Protein AF-A0A952J946-F1 (afdb_monomer_lite)

Secondary structure (DSSP, 8-state):
--------HHHHHHHHHHHHHHHHHHHHH-HHHHHIIIIIIIIHHHHHHHHHHHHHHTTPPPPPHHHHHHTTSTTHHHHHHHHHSS-TT-EEEEPPHHHHTTSTTGGGG-HHHHHHHHTTSEEEEGGGTTT-HHHHHT--EEEEETTBTGGG-SS--S---SEEEEESSPPP-

Structure (mmCIF, N/CA/C/O backbone):
data_AF-A0A952J946-F1
#
_entry.id   AF-A0A952J946-F1
#
loop_
_atom_site.group_PDB
_atom_site.id
_atom_site.type_symbol
_atom_site.label_atom_id
_atom_site.label_alt_id
_atom_site.label_comp_id
_atom_site.label_asym_id
_atom_site.label_entity_id
_atom_site.label_seq_id
_atom_site.pdbx_PDB_ins_code
_atom_site.Cartn_x
_atom_site.Cartn_y
_atom_site.Cartn_z
_atom_site.occupancy
_atom_site.B_iso_or_equiv
_atom_site.auth_seq_id
_atom_site.auth_comp_id
_atom_site.auth_asym_id
_atom_site.auth_atom_id
_atom_site.pdbx_PDB_model_num
ATOM 1 N N . MET A 1 1 ? 12.476 -42.225 -41.131 1.00 44.88 1 MET A N 1
ATOM 2 C CA . MET A 1 1 ? 13.678 -41.520 -40.640 1.00 44.88 1 MET A CA 1
ATOM 3 C C . MET A 1 1 ? 13.745 -40.169 -41.348 1.00 44.88 1 MET A C 1
ATOM 5 O O . MET A 1 1 ? 13.695 -40.150 -42.565 1.00 44.88 1 MET A O 1
ATOM 9 N N . GLN A 1 2 ? 13.745 -39.084 -40.564 1.00 46.31 2 GLN A N 1
ATOM 10 C CA . GLN A 1 2 ? 14.115 -37.693 -40.891 1.00 46.31 2 GLN A CA 1
ATOM 11 C C . GLN A 1 2 ? 13.462 -36.984 -42.100 1.00 46.31 2 GLN A C 1
ATOM 13 O O . GLN A 1 2 ? 14.040 -36.876 -43.173 1.00 46.31 2 GLN A O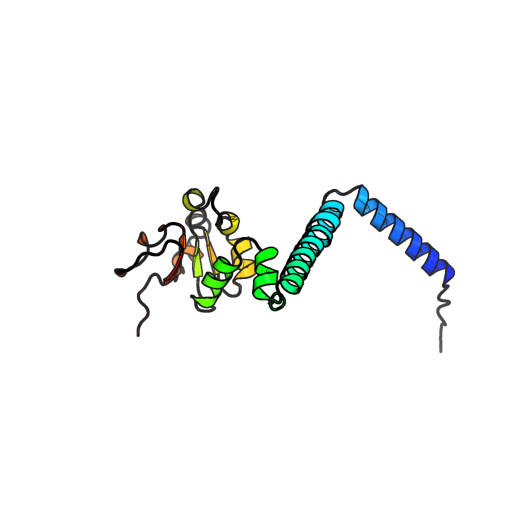 1
ATOM 18 N N . ASN A 1 3 ? 12.324 -36.325 -41.843 1.00 44.69 3 ASN A N 1
ATOM 19 C CA . ASN A 1 3 ? 11.917 -35.126 -42.584 1.00 44.69 3 ASN A CA 1
ATOM 20 C C . ASN A 1 3 ? 12.749 -33.937 -42.074 1.00 44.69 3 ASN A C 1
ATOM 22 O O . ASN A 1 3 ? 12.458 -33.374 -41.014 1.00 44.69 3 ASN A O 1
ATOM 26 N N . GLN A 1 4 ? 13.805 -33.563 -42.796 1.00 54.38 4 GLN A N 1
ATOM 27 C CA . GLN A 1 4 ? 14.548 -32.337 -42.509 1.00 54.38 4 GLN A CA 1
ATOM 28 C C . GLN A 1 4 ? 13.699 -31.121 -42.904 1.00 54.38 4 GLN A C 1
ATOM 30 O O . GLN A 1 4 ? 13.514 -30.809 -44.078 1.00 54.38 4 GLN A O 1
ATOM 35 N N . LYS A 1 5 ? 13.177 -30.420 -41.892 1.00 56.94 5 LYS A N 1
ATOM 36 C CA . LYS A 1 5 ? 12.601 -29.078 -42.024 1.00 56.94 5 LYS A CA 1
ATOM 37 C C . LYS A 1 5 ? 13.653 -28.155 -42.649 1.00 56.94 5 LYS A C 1
ATOM 39 O O . LYS A 1 5 ? 14.581 -27.740 -41.960 1.00 56.94 5 LYS A O 1
ATOM 44 N N . TYR A 1 6 ? 13.492 -27.794 -43.922 1.00 58.41 6 TYR A N 1
ATOM 45 C CA . TYR A 1 6 ? 14.245 -26.696 -44.533 1.00 58.41 6 TYR A CA 1
ATOM 46 C C . TYR A 1 6 ? 13.806 -25.371 -43.893 1.00 58.41 6 TYR A C 1
ATOM 48 O O . TYR A 1 6 ? 12.878 -24.683 -44.323 1.00 58.41 6 TYR A O 1
ATOM 56 N N . PHE A 1 7 ? 14.461 -25.050 -42.785 1.00 61.44 7 PHE A N 1
ATOM 57 C CA . PHE A 1 7 ? 14.298 -23.833 -42.010 1.00 61.44 7 PHE A CA 1
ATOM 58 C C . PHE A 1 7 ? 15.037 -22.692 -42.731 1.00 61.44 7 PHE A C 1
ATOM 60 O O . PHE A 1 7 ? 16.226 -22.467 -42.537 1.00 61.44 7 PHE A O 1
ATOM 67 N N . SER A 1 8 ? 14.337 -22.012 -43.644 1.00 76.44 8 SER A N 1
ATOM 68 C CA . SER A 1 8 ? 14.898 -20.940 -44.481 1.00 76.44 8 SER A CA 1
ATOM 69 C C . SER A 1 8 ? 15.086 -19.640 -43.690 1.00 76.44 8 SER A C 1
ATOM 71 O O . SER A 1 8 ? 14.114 -18.963 -43.346 1.00 76.44 8 SER A O 1
ATOM 73 N N . TRP A 1 9 ? 16.344 -19.263 -43.454 1.00 78.56 9 TRP A N 1
ATOM 74 C CA . TRP A 1 9 ? 16.740 -18.023 -42.771 1.00 78.56 9 TRP A CA 1
ATOM 75 C C . TRP A 1 9 ? 16.181 -16.756 -43.442 1.00 78.56 9 TRP A C 1
ATOM 77 O O . TRP A 1 9 ? 15.786 -15.813 -42.763 1.00 78.56 9 TRP A O 1
ATOM 87 N N . LYS A 1 10 ? 16.022 -16.764 -44.774 1.00 84.81 10 LYS A N 1
ATOM 88 C CA . LYS A 1 10 ? 15.403 -15.654 -45.519 1.00 84.81 10 LYS A CA 1
ATOM 89 C C . LYS A 1 10 ? 13.936 -15.442 -45.130 1.00 84.81 10 LYS A C 1
ATOM 91 O O . LYS A 1 10 ? 13.506 -14.306 -44.972 1.00 84.81 10 LYS A O 1
ATOM 96 N N . ARG A 1 11 ? 13.171 -16.524 -44.928 1.00 83.81 11 ARG A N 1
ATOM 97 C CA . ARG A 1 11 ? 11.770 -16.431 -44.476 1.00 83.81 11 ARG A CA 1
ATOM 98 C C . ARG A 1 11 ? 11.683 -15.913 -43.041 1.00 83.81 11 ARG A C 1
ATOM 100 O O . ARG A 1 11 ? 10.796 -15.123 -42.751 1.00 83.81 11 ARG A O 1
ATOM 107 N N . GLN A 1 12 ? 12.615 -16.300 -42.170 1.00 87.25 12 GLN A N 1
ATOM 108 C CA . GLN A 1 12 ? 12.682 -15.776 -40.799 1.00 87.25 12 GLN A CA 1
ATOM 109 C C . GLN A 1 12 ? 13.029 -14.295 -40.758 1.00 87.25 12 GLN A C 1
ATOM 111 O O . GLN A 1 12 ? 12.419 -13.567 -39.990 1.00 87.25 12 GLN A O 1
ATOM 116 N N . LEU A 1 13 ? 13.957 -13.845 -41.604 1.00 91.88 13 LEU A N 1
ATOM 117 C CA . LEU A 1 13 ? 14.295 -12.430 -41.734 1.00 91.88 13 LEU A CA 1
ATOM 118 C C . LEU A 1 13 ? 13.084 -11.600 -42.161 1.00 91.88 13 LEU A C 1
ATOM 120 O O . LEU A 1 13 ? 12.787 -10.592 -41.531 1.00 91.88 13 LEU A O 1
ATOM 124 N N . VAL A 1 14 ? 12.349 -12.050 -43.182 1.00 93.06 14 VAL A N 1
ATOM 125 C CA . VAL A 1 14 ? 11.131 -11.361 -43.635 1.00 93.06 14 VAL A CA 1
ATOM 126 C C . VAL A 1 14 ? 10.079 -11.327 -42.529 1.00 93.06 14 VAL A C 1
ATOM 128 O O . VAL A 1 14 ? 9.535 -10.265 -42.246 1.00 93.06 14 VAL A O 1
ATOM 131 N N . V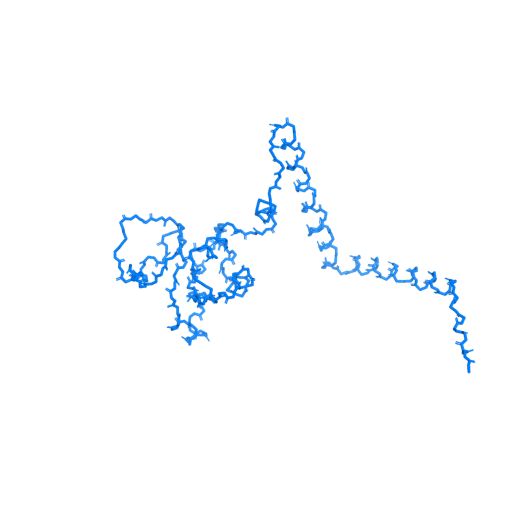AL A 1 15 ? 9.831 -12.457 -41.858 1.00 92.31 15 VAL A N 1
ATOM 132 C CA . VAL A 1 15 ? 8.888 -12.506 -40.732 1.00 92.31 15 VAL A CA 1
ATOM 133 C C . VAL A 1 15 ? 9.330 -11.566 -39.612 1.00 92.31 15 VAL A C 1
ATOM 135 O O . VAL A 1 15 ? 8.515 -10.781 -39.148 1.00 92.31 15 VAL A O 1
ATOM 138 N N . ALA A 1 16 ? 10.608 -11.569 -39.229 1.00 92.94 16 ALA A N 1
ATOM 139 C CA . ALA A 1 16 ? 11.137 -10.695 -38.187 1.00 92.94 16 ALA A CA 1
ATOM 140 C C . ALA A 1 16 ? 10.980 -9.210 -38.542 1.00 92.94 16 ALA A C 1
ATOM 142 O O . ALA A 1 16 ? 10.566 -8.431 -37.688 1.00 92.94 16 ALA A O 1
ATOM 143 N N . ILE A 1 17 ? 11.244 -8.827 -39.796 1.00 95.19 17 ILE A N 1
ATOM 144 C CA . ILE A 1 17 ? 11.040 -7.456 -40.284 1.00 95.19 17 ILE A CA 1
ATOM 145 C C . ILE A 1 17 ? 9.555 -7.084 -40.217 1.00 95.19 17 ILE A C 1
ATOM 147 O O . ILE A 1 17 ? 9.216 -6.040 -39.665 1.00 95.19 17 ILE A O 1
ATOM 151 N N . CYS A 1 18 ? 8.659 -7.942 -40.715 1.00 94.81 18 CYS A N 1
ATOM 152 C CA . CYS A 1 18 ? 7.216 -7.710 -40.637 1.00 94.81 18 CYS A CA 1
ATOM 153 C C . CYS A 1 18 ? 6.737 -7.586 -39.185 1.00 94.81 18 CYS A C 1
ATOM 155 O O . CYS A 1 18 ? 5.936 -6.707 -38.881 1.00 94.81 18 CYS A O 1
ATOM 157 N N . THR A 1 19 ? 7.253 -8.417 -38.278 1.00 93.75 19 THR A N 1
ATOM 158 C CA . THR A 1 19 ? 6.950 -8.338 -36.847 1.00 93.75 19 THR A CA 1
ATOM 159 C C . THR A 1 19 ? 7.464 -7.036 -36.237 1.00 93.75 19 THR A C 1
ATOM 161 O O . THR A 1 19 ? 6.718 -6.383 -35.517 1.00 93.75 19 THR A O 1
ATOM 164 N N . PHE A 1 20 ? 8.690 -6.609 -36.550 1.00 94.38 20 PHE A N 1
ATOM 165 C CA . PHE A 1 20 ? 9.242 -5.343 -36.056 1.00 94.38 20 PHE A CA 1
ATOM 166 C C . PHE A 1 20 ? 8.434 -4.138 -36.539 1.00 94.38 20 PHE A C 1
ATOM 168 O O . PHE A 1 20 ? 8.121 -3.248 -35.751 1.00 94.38 20 PHE A O 1
ATOM 175 N N . LEU A 1 21 ? 8.051 -4.133 -37.818 1.00 94.38 21 LEU A N 1
ATOM 176 C CA . LEU A 1 21 ? 7.196 -3.096 -38.390 1.00 94.38 21 LEU A CA 1
ATOM 177 C C . LEU A 1 21 ? 5.814 -3.094 -37.740 1.00 94.38 21 LEU A C 1
ATOM 179 O O . LEU A 1 21 ? 5.297 -2.027 -37.430 1.00 94.38 21 LEU A O 1
ATOM 183 N N . PHE A 1 22 ? 5.236 -4.269 -37.481 1.00 93.38 22 PHE A N 1
ATOM 184 C CA . PHE A 1 22 ? 3.956 -4.383 -36.791 1.00 93.38 22 PHE A CA 1
ATOM 185 C C . PHE A 1 22 ? 4.037 -3.871 -35.348 1.00 93.38 22 PHE A C 1
ATOM 187 O O . PHE A 1 22 ? 3.184 -3.096 -34.933 1.00 93.38 22 PHE A O 1
ATOM 194 N N . ILE A 1 23 ? 5.089 -4.217 -34.601 1.00 89.19 23 ILE A N 1
ATOM 195 C CA . ILE A 1 23 ? 5.320 -3.696 -33.244 1.00 89.19 23 ILE A CA 1
ATOM 196 C C . ILE A 1 23 ? 5.502 -2.173 -33.272 1.00 89.19 23 ILE A C 1
ATOM 198 O O . ILE A 1 23 ? 4.900 -1.473 -32.460 1.00 89.19 23 ILE A O 1
ATOM 202 N N . GLY A 1 24 ? 6.280 -1.648 -34.223 1.00 89.12 24 GLY A N 1
ATOM 203 C CA . GLY A 1 24 ? 6.435 -0.206 -34.418 1.00 89.12 24 GLY A CA 1
ATOM 204 C C . GLY A 1 24 ? 5.103 0.475 -34.736 1.00 89.12 24 GLY A C 1
ATOM 205 O O . GLY A 1 24 ? 4.770 1.497 -34.146 1.00 89.12 24 GLY A O 1
ATOM 206 N N . LEU A 1 25 ? 4.287 -0.125 -35.602 1.00 91.62 25 LEU A N 1
ATOM 207 C CA . LEU A 1 25 ? 2.948 0.366 -35.918 1.00 91.62 25 LEU A CA 1
ATOM 208 C C . LEU A 1 25 ? 2.049 0.393 -34.670 1.00 91.62 25 LEU A C 1
ATOM 210 O O . LEU A 1 25 ? 1.392 1.400 -34.420 1.00 91.62 25 LEU A O 1
ATOM 214 N N . LEU A 1 26 ? 2.048 -0.675 -33.864 1.00 89.31 26 LEU A N 1
ATOM 215 C CA . LEU A 1 26 ? 1.298 -0.733 -32.604 1.00 89.31 26 LEU A CA 1
ATOM 216 C C . LEU A 1 26 ? 1.749 0.358 -31.625 1.00 89.31 26 LEU A C 1
ATOM 218 O O . LEU A 1 26 ? 0.900 0.985 -30.995 1.00 89.31 26 LEU A O 1
ATOM 222 N N . TYR A 1 27 ? 3.056 0.618 -31.531 1.00 88.25 27 TYR A N 1
ATOM 223 C CA . TYR A 1 27 ? 3.606 1.703 -30.715 1.00 88.25 27 TYR A CA 1
ATOM 224 C C . TYR A 1 27 ? 3.047 3.073 -31.120 1.00 88.25 27 TYR A C 1
ATOM 226 O O . TYR A 1 27 ? 2.667 3.860 -30.255 1.00 88.25 27 TYR A O 1
ATOM 234 N N . PHE A 1 28 ? 2.959 3.355 -32.423 1.00 87.44 28 PHE A N 1
ATOM 235 C CA . PHE A 1 28 ? 2.454 4.641 -32.911 1.00 87.44 28 PHE A CA 1
ATOM 236 C C . PHE A 1 28 ? 0.928 4.762 -32.850 1.00 87.44 28 PHE A C 1
ATOM 238 O O . PHE A 1 28 ? 0.420 5.842 -32.550 1.00 87.44 28 PHE A O 1
ATOM 245 N N . LEU A 1 29 ? 0.195 3.686 -33.150 1.00 90.00 29 LEU A N 1
ATOM 246 C CA . LEU A 1 29 ? -1.264 3.727 -33.279 1.00 90.00 29 LEU A CA 1
ATOM 247 C C . LEU A 1 29 ? -2.001 3.607 -31.946 1.00 90.00 29 LEU A C 1
ATOM 249 O O . LEU A 1 29 ? -3.105 4.131 -31.821 1.00 90.00 29 LEU A O 1
ATOM 253 N N . ILE A 1 30 ? -1.433 2.904 -30.965 1.00 91.50 30 ILE A N 1
ATOM 254 C CA . ILE A 1 30 ? -2.113 2.622 -29.701 1.00 91.50 30 ILE A CA 1
ATOM 255 C C . ILE A 1 30 ? -1.439 3.443 -28.596 1.00 91.50 30 ILE A C 1
ATOM 257 O O . ILE A 1 30 ? -0.325 3.112 -28.176 1.00 91.50 30 ILE A O 1
ATOM 261 N N . PRO A 1 31 ? -2.122 4.471 -28.054 1.00 88.62 31 PRO A N 1
ATOM 262 C CA . PRO A 1 31 ? -1.564 5.342 -27.021 1.00 88.62 31 PRO A CA 1
ATOM 263 C C . PRO A 1 31 ? -1.030 4.589 -25.800 1.00 88.62 31 PRO A C 1
ATOM 265 O O . PRO A 1 31 ? -0.036 5.003 -25.209 1.00 88.62 31 PRO A O 1
ATOM 268 N N . GLY A 1 32 ? -1.651 3.457 -25.449 1.00 86.12 32 GLY A N 1
ATOM 269 C CA . GLY A 1 32 ? -1.221 2.613 -24.335 1.00 86.12 32 GLY A CA 1
ATOM 270 C C . GLY A 1 32 ? 0.186 2.030 -24.504 1.00 86.12 32 GLY A C 1
ATOM 271 O O . GLY A 1 32 ? 0.935 1.986 -23.531 1.00 86.12 32 GLY A O 1
ATOM 272 N N . TYR A 1 33 ? 0.588 1.637 -25.720 1.00 85.94 33 TYR A N 1
ATOM 273 C CA . TYR A 1 33 ? 1.942 1.121 -25.958 1.00 85.94 33 TYR A CA 1
ATOM 274 C C . TYR A 1 33 ? 2.987 2.229 -25.889 1.00 85.94 33 TYR A C 1
ATOM 276 O O . TYR A 1 33 ? 4.037 2.033 -25.277 1.00 85.94 33 TYR A O 1
ATOM 284 N N . ARG A 1 34 ? 2.683 3.406 -26.448 1.00 86.06 34 ARG A N 1
ATOM 285 C CA . ARG A 1 34 ? 3.553 4.577 -26.316 1.00 86.06 34 ARG A CA 1
ATOM 286 C C . ARG A 1 34 ? 3.739 4.965 -24.852 1.00 86.06 34 ARG A C 1
ATOM 288 O O . ARG A 1 34 ? 4.870 5.079 -24.394 1.00 86.06 34 ARG A O 1
ATOM 295 N N . TRP A 1 35 ? 2.640 5.073 -24.105 1.00 86.44 35 TRP A N 1
ATOM 296 C CA . TRP A 1 35 ? 2.662 5.352 -22.669 1.00 86.44 35 TRP A CA 1
ATOM 297 C C . TRP A 1 35 ? 3.493 4.317 -21.897 1.00 86.44 35 TRP A C 1
ATOM 299 O O . TRP A 1 35 ? 4.358 4.691 -21.113 1.00 86.44 35 TRP A O 1
ATOM 309 N N . ALA A 1 36 ? 3.317 3.018 -22.157 1.00 85.00 36 ALA A N 1
ATOM 310 C CA . ALA A 1 36 ? 4.090 1.979 -21.474 1.00 85.00 36 ALA A CA 1
ATOM 311 C C . ALA A 1 36 ? 5.608 2.110 -21.712 1.00 85.00 36 ALA A C 1
ATOM 313 O O . ALA A 1 36 ? 6.405 1.952 -20.789 1.00 85.00 36 ALA A O 1
ATOM 314 N N . VAL A 1 37 ? 6.032 2.421 -22.934 1.00 84.88 37 VAL A N 1
ATOM 315 C CA . VAL A 1 37 ? 7.458 2.555 -23.262 1.00 84.88 37 VAL A CA 1
ATOM 316 C C . VAL A 1 37 ? 8.041 3.864 -22.721 1.00 84.88 37 VAL A C 1
ATOM 318 O O . VAL A 1 37 ? 9.091 3.846 -22.074 1.00 84.88 37 VAL A O 1
ATOM 321 N N . GLU A 1 38 ? 7.371 4.992 -22.957 1.00 86.06 38 GLU A N 1
ATOM 322 C CA . GLU A 1 38 ? 7.868 6.321 -22.588 1.00 86.06 38 GLU A CA 1
ATOM 323 C C . GLU A 1 38 ? 7.791 6.558 -21.073 1.00 86.06 38 GLU A C 1
ATOM 325 O O . GLU A 1 38 ? 8.782 6.964 -20.461 1.00 86.06 38 GLU A O 1
ATOM 330 N N . GLU A 1 39 ? 6.651 6.248 -20.451 1.00 79.75 39 GLU A N 1
ATOM 331 C CA . GLU A 1 39 ? 6.394 6.549 -19.040 1.00 79.75 39 GLU A CA 1
ATOM 332 C C . GLU A 1 39 ? 6.901 5.445 -18.110 1.00 79.75 39 GLU A C 1
ATOM 334 O O . GLU A 1 39 ? 7.698 5.704 -17.203 1.00 79.75 39 GLU A O 1
ATOM 339 N N . ILE A 1 40 ? 6.484 4.192 -18.330 1.00 78.81 40 ILE A N 1
ATOM 340 C CA . ILE A 1 40 ? 6.888 3.094 -17.434 1.00 78.81 40 ILE A CA 1
ATOM 341 C C . ILE A 1 40 ? 8.359 2.728 -17.651 1.00 78.81 40 ILE A C 1
ATOM 343 O O . ILE A 1 40 ? 9.073 2.484 -16.674 1.00 78.81 40 ILE A O 1
ATOM 347 N N . GLY A 1 41 ? 8.804 2.675 -18.908 1.00 78.38 41 GLY A N 1
ATOM 348 C CA . GLY A 1 41 ? 10.165 2.297 -19.276 1.00 78.38 41 GLY A CA 1
ATOM 349 C C . GLY A 1 41 ? 11.171 3.424 -19.060 1.00 78.38 41 GLY A C 1
ATOM 350 O O . GLY A 1 41 ? 11.938 3.415 -18.092 1.00 78.38 41 GLY A O 1
ATOM 351 N N . PHE A 1 42 ? 11.193 4.389 -19.980 1.00 86.25 42 PHE A N 1
ATOM 352 C CA . PHE A 1 42 ? 12.269 5.377 -20.047 1.00 86.25 42 PHE A CA 1
ATOM 353 C C . PHE A 1 42 ? 12.225 6.408 -18.920 1.00 86.25 42 PHE A C 1
ATOM 355 O O . PHE A 1 42 ? 13.259 6.652 -18.298 1.00 86.25 42 PHE A O 1
ATOM 362 N N . ARG A 1 43 ? 11.060 6.992 -18.607 1.00 84.62 43 ARG A N 1
ATOM 363 C CA . ARG A 1 43 ? 10.973 8.033 -17.568 1.00 84.62 43 ARG A CA 1
ATOM 364 C C . ARG A 1 43 ? 11.421 7.516 -16.202 1.00 84.62 43 ARG A C 1
ATOM 366 O O . ARG A 1 43 ? 12.238 8.158 -15.542 1.00 84.62 43 ARG A O 1
ATOM 373 N N . ASN A 1 44 ? 10.948 6.336 -15.806 1.00 82.44 44 ASN A N 1
ATOM 374 C CA . ASN A 1 44 ? 11.333 5.719 -14.535 1.00 82.44 44 ASN A CA 1
ATOM 375 C C . ASN A 1 44 ? 12.820 5.351 -14.488 1.00 82.44 44 ASN A C 1
ATOM 377 O O . ASN A 1 44 ? 13.468 5.571 -13.465 1.00 82.44 44 ASN A O 1
ATOM 381 N N . LEU A 1 45 ? 13.371 4.803 -15.578 1.00 86.81 45 LEU A N 1
ATOM 382 C CA . LEU A 1 45 ? 14.795 4.470 -15.650 1.00 86.81 45 LEU A CA 1
ATOM 383 C C . LEU A 1 45 ? 15.662 5.729 -15.528 1.00 86.81 45 LEU A C 1
ATOM 385 O O . LEU A 1 45 ? 16.601 5.753 -14.736 1.00 86.81 45 LEU A O 1
ATOM 389 N N . ASN A 1 46 ? 15.305 6.790 -16.251 1.00 89.56 46 ASN A N 1
ATOM 390 C CA . ASN A 1 46 ? 16.018 8.064 -16.211 1.00 89.56 46 ASN A CA 1
ATOM 391 C C . ASN A 1 46 ? 15.972 8.698 -14.816 1.00 89.56 46 ASN A C 1
ATOM 393 O O . ASN A 1 46 ? 16.986 9.204 -14.339 1.00 89.56 46 ASN A O 1
ATOM 397 N N . LEU A 1 47 ? 14.823 8.636 -14.137 1.00 86.25 47 LEU A N 1
ATOM 398 C CA . LEU A 1 47 ? 14.677 9.138 -12.771 1.00 86.25 47 LEU A CA 1
ATOM 399 C C . LEU A 1 47 ? 15.572 8.370 -11.788 1.00 86.25 47 LEU A C 1
ATOM 401 O O . LEU A 1 47 ? 16.291 8.994 -11.009 1.00 86.25 47 LEU A O 1
ATOM 405 N N . VAL A 1 48 ? 15.583 7.035 -11.856 1.00 86.38 48 VAL A N 1
ATOM 406 C CA . VAL A 1 48 ? 16.446 6.202 -11.000 1.00 86.38 48 VAL A CA 1
ATOM 407 C C . VAL A 1 48 ? 17.924 6.474 -11.278 1.00 86.38 48 VAL A C 1
ATOM 409 O O . VAL A 1 48 ? 18.680 6.689 -10.333 1.00 86.38 48 VAL A O 1
ATOM 412 N N . ASN A 1 49 ? 18.328 6.535 -12.549 1.00 89.44 49 ASN A N 1
ATOM 413 C CA . ASN A 1 49 ? 19.715 6.807 -12.931 1.00 89.44 49 ASN A CA 1
ATOM 414 C C . ASN A 1 49 ? 20.177 8.177 -12.423 1.00 89.44 49 ASN A C 1
ATOM 416 O O . ASN A 1 49 ? 21.235 8.271 -11.8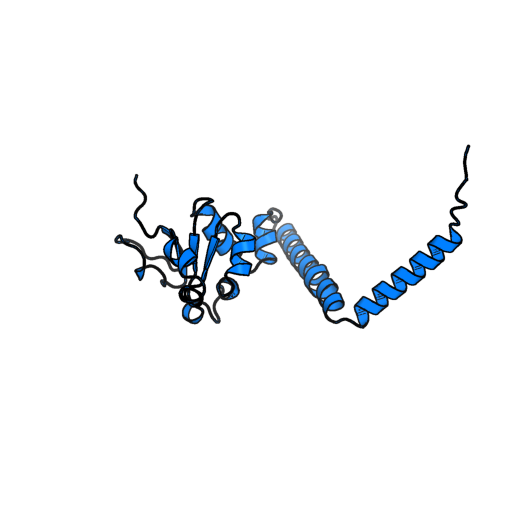08 1.00 89.44 49 ASN A O 1
ATOM 420 N N . LYS A 1 50 ? 19.351 9.219 -12.582 1.00 90.50 50 LYS A N 1
ATOM 421 C CA . LYS A 1 50 ? 19.657 10.571 -12.092 1.00 90.50 50 LYS A CA 1
ATOM 422 C C . LYS A 1 50 ? 19.876 10.602 -10.575 1.00 90.50 50 LYS A C 1
ATOM 424 O O . LYS A 1 50 ? 20.756 11.308 -10.085 1.00 90.50 50 LYS A O 1
ATOM 429 N N . ILE A 1 51 ? 19.082 9.844 -9.819 1.00 88.50 51 ILE A N 1
ATOM 430 C CA . ILE A 1 51 ? 19.224 9.752 -8.360 1.00 88.50 51 ILE A CA 1
ATOM 431 C C . ILE A 1 51 ? 20.490 8.975 -7.987 1.00 88.50 51 ILE A C 1
ATOM 433 O O . ILE A 1 51 ? 21.221 9.399 -7.094 1.00 88.50 51 ILE A O 1
ATOM 437 N N . GLU A 1 52 ? 20.776 7.864 -8.667 1.00 88.38 52 GLU A N 1
ATOM 438 C CA . GLU A 1 52 ? 21.998 7.093 -8.430 1.00 88.38 52 GLU A CA 1
ATOM 439 C C . GLU A 1 52 ? 23.265 7.893 -8.774 1.00 88.38 52 GLU A C 1
ATOM 441 O O . GLU A 1 52 ? 24.233 7.845 -8.017 1.00 88.38 52 GLU A O 1
ATOM 446 N N . GLU A 1 53 ? 23.263 8.671 -9.858 1.00 92.94 53 GLU A N 1
ATOM 447 C CA . GLU A 1 53 ? 24.360 9.578 -10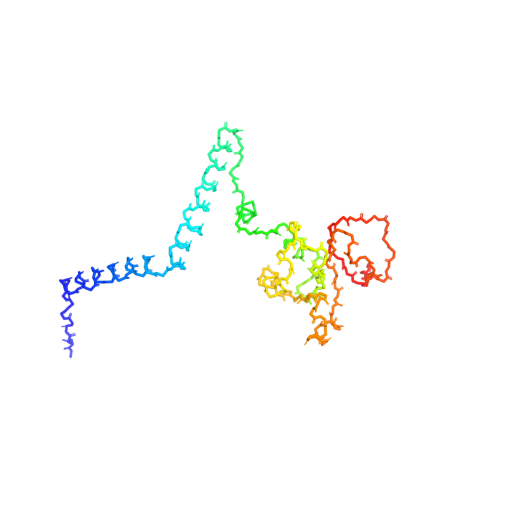.221 1.00 92.94 53 GLU A CA 1
ATOM 448 C C . GLU A 1 53 ? 24.585 10.657 -9.159 1.00 92.94 53 GLU A C 1
ATOM 450 O O . GLU A 1 53 ? 25.719 10.854 -8.715 1.00 92.94 53 GLU A O 1
ATOM 455 N N . LYS A 1 54 ? 23.510 11.301 -8.682 1.00 90.50 54 LYS A N 1
ATOM 456 C CA . LYS A 1 54 ? 23.598 12.285 -7.595 1.00 90.50 54 LYS A CA 1
ATOM 457 C C . LYS A 1 54 ? 24.201 11.665 -6.332 1.00 90.50 54 LYS A C 1
ATOM 459 O O . LYS A 1 54 ? 25.136 12.219 -5.762 1.00 90.50 54 LYS A O 1
ATOM 464 N N . ARG A 1 55 ? 23.736 10.480 -5.931 1.00 91.88 55 ARG A N 1
ATOM 465 C CA . ARG A 1 55 ? 24.262 9.775 -4.751 1.00 91.88 55 ARG A CA 1
ATOM 466 C C . ARG A 1 55 ? 25.736 9.412 -4.901 1.00 91.88 55 ARG A C 1
ATOM 468 O O . ARG A 1 55 ? 26.487 9.594 -3.951 1.00 91.88 55 ARG A O 1
ATOM 475 N N . LYS A 1 56 ? 26.170 8.981 -6.091 1.00 92.38 56 LYS A N 1
ATOM 476 C CA . LYS A 1 56 ? 27.596 8.754 -6.382 1.00 92.38 56 LYS A CA 1
ATOM 477 C C . LYS A 1 56 ? 28.419 10.029 -6.205 1.00 92.38 56 LYS A C 1
ATOM 479 O O . LYS A 1 56 ? 29.476 9.968 -5.592 1.00 92.38 56 LYS A O 1
ATOM 484 N N . SER A 1 57 ? 27.928 11.173 -6.692 1.00 93.19 57 SER A N 1
ATOM 485 C CA . SER A 1 57 ? 28.624 12.460 -6.523 1.00 93.19 57 SER A CA 1
ATOM 486 C C . SER A 1 57 ? 28.737 12.900 -5.057 1.00 93.19 57 SER A C 1
ATOM 488 O O . SER A 1 57 ? 29.704 13.553 -4.682 1.00 93.19 57 SER A O 1
ATOM 490 N N . GLU A 1 58 ? 27.784 12.486 -4.220 1.00 93.44 58 GLU A N 1
ATOM 491 C CA . GLU A 1 58 ? 27.725 12.783 -2.784 1.00 93.44 58 GLU A CA 1
ATOM 492 C C . GLU A 1 58 ? 28.366 11.679 -1.911 1.00 93.44 58 GLU A C 1
ATOM 494 O O . GLU A 1 58 ? 28.249 11.723 -0.689 1.00 93.44 58 GLU A O 1
ATOM 499 N N . ASN A 1 59 ? 29.043 10.683 -2.506 1.00 92.38 59 ASN A N 1
ATOM 500 C CA . ASN A 1 59 ? 29.599 9.505 -1.814 1.00 92.38 59 ASN A CA 1
ATOM 501 C C . ASN A 1 59 ? 28.576 8.737 -0.947 1.00 92.38 59 ASN A C 1
ATOM 503 O O . ASN A 1 59 ? 28.919 8.137 0.073 1.00 92.38 59 ASN A O 1
ATOM 507 N N . LEU A 1 60 ? 27.309 8.733 -1.360 1.00 91.00 60 LEU A N 1
ATOM 508 C CA . LEU A 1 60 ? 26.235 7.992 -0.708 1.00 91.00 60 LEU A CA 1
ATOM 509 C C . LEU A 1 60 ? 26.129 6.564 -1.268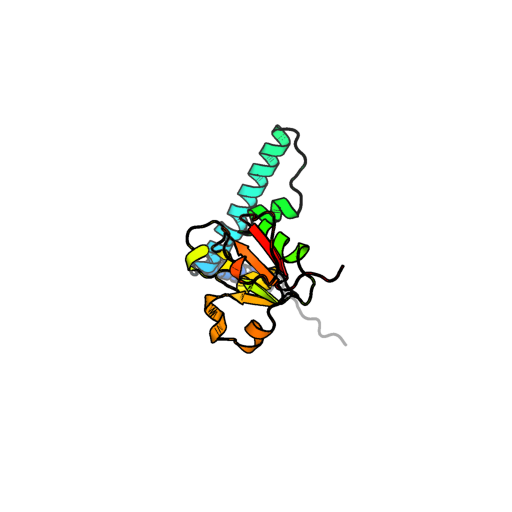 1.00 91.00 60 LEU A C 1
ATOM 511 O O . LEU A 1 60 ? 26.395 6.335 -2.452 1.00 91.00 60 LEU A O 1
ATOM 515 N N . PRO A 1 61 ? 25.675 5.588 -0.457 1.00 89.94 61 PRO A N 1
ATOM 516 C CA . PRO A 1 61 ? 25.461 4.226 -0.928 1.00 89.94 61 PRO A CA 1
ATOM 517 C C . PRO A 1 61 ? 24.392 4.179 -2.034 1.00 89.94 61 PRO A C 1
ATOM 519 O O . PRO A 1 61 ? 23.485 5.027 -2.049 1.00 89.94 61 PRO A O 1
ATOM 522 N N . PRO A 1 62 ? 24.461 3.186 -2.944 1.00 88.06 62 PRO A N 1
ATOM 523 C CA . PRO A 1 62 ? 23.462 3.000 -3.991 1.00 88.06 62 PRO A CA 1
ATOM 524 C C . PRO A 1 62 ? 22.078 2.735 -3.392 1.00 88.06 62 PRO A C 1
ATOM 526 O O . PRO A 1 62 ? 21.960 2.261 -2.262 1.00 88.06 62 PRO A O 1
ATOM 529 N N . LEU A 1 63 ? 21.030 3.020 -4.170 1.00 87.31 63 LEU A N 1
ATOM 530 C CA . LEU A 1 63 ? 19.656 2.801 -3.726 1.00 87.31 63 LEU A CA 1
ATOM 531 C C . LEU A 1 63 ? 19.407 1.322 -3.417 1.00 87.31 63 LEU A C 1
ATOM 533 O O . LEU A 1 63 ? 19.665 0.445 -4.251 1.00 87.31 63 LEU A O 1
ATOM 537 N N . ASN A 1 64 ? 18.836 1.053 -2.247 1.00 89.12 64 ASN A N 1
ATOM 538 C CA . ASN A 1 64 ? 18.375 -0.278 -1.891 1.00 89.12 64 ASN A CA 1
ATOM 539 C C . ASN A 1 64 ? 17.068 -0.625 -2.636 1.00 89.12 64 ASN A C 1
ATOM 541 O O . ASN A 1 64 ? 16.425 0.215 -3.272 1.00 89.12 64 ASN A O 1
ATOM 545 N N . VAL A 1 65 ? 16.648 -1.890 -2.557 1.00 86.69 65 VAL A N 1
ATOM 546 C CA . VAL A 1 65 ? 15.447 -2.379 -3.258 1.00 86.69 65 VAL A CA 1
ATOM 547 C C . VAL A 1 65 ? 14.166 -1.656 -2.813 1.00 86.69 65 VAL A C 1
ATOM 549 O O . VAL A 1 65 ? 13.312 -1.372 -3.651 1.00 86.69 65 VAL A O 1
ATOM 552 N N . HIS A 1 66 ? 14.029 -1.338 -1.527 1.00 86.56 66 HIS A N 1
ATOM 553 C CA . HIS A 1 66 ? 12.879 -0.620 -0.971 1.00 86.56 66 HIS A CA 1
ATOM 554 C C . HIS A 1 66 ? 12.829 0.837 -1.440 1.00 86.56 66 HIS A C 1
ATOM 556 O O . HIS A 1 66 ? 11.775 1.296 -1.862 1.00 86.56 66 HIS A O 1
ATOM 562 N N . GLU A 1 67 ? 13.962 1.537 -1.471 1.00 86.75 67 GLU A N 1
ATOM 563 C CA . GLU A 1 67 ? 14.047 2.903 -1.995 1.00 86.75 67 GLU A CA 1
ATOM 564 C C . GLU A 1 67 ? 13.724 2.925 -3.497 1.00 86.75 67 GLU A C 1
ATOM 566 O O . GLU A 1 67 ? 12.937 3.748 -3.959 1.00 86.75 67 GLU A O 1
ATOM 571 N N . LYS A 1 68 ? 14.243 1.958 -4.271 1.00 87.00 68 LYS A N 1
ATOM 572 C CA . LYS A 1 68 ? 13.899 1.811 -5.698 1.00 87.00 68 LYS A CA 1
ATOM 573 C C . LYS A 1 68 ? 12.406 1.574 -5.916 1.00 87.00 68 LYS A C 1
ATOM 575 O O . LYS A 1 68 ? 11.851 2.059 -6.900 1.00 87.00 68 LYS A O 1
ATOM 580 N N . ARG A 1 69 ? 11.757 0.812 -5.032 1.00 86.50 69 ARG A N 1
ATOM 581 C CA . ARG A 1 69 ? 10.307 0.581 -5.074 1.00 86.50 69 ARG A CA 1
ATOM 582 C C . ARG A 1 69 ? 9.526 1.826 -4.675 1.00 86.50 69 ARG A C 1
ATOM 584 O O . ARG A 1 69 ? 8.547 2.123 -5.346 1.00 86.50 69 ARG A O 1
ATOM 591 N N . ALA A 1 70 ? 9.993 2.584 -3.686 1.00 86.56 70 ALA A N 1
ATOM 592 C CA . ALA A 1 70 ? 9.369 3.836 -3.266 1.00 86.56 70 ALA A CA 1
ATOM 593 C C . ALA A 1 70 ? 9.311 4.892 -4.380 1.00 86.56 70 ALA A C 1
ATOM 595 O O . ALA A 1 70 ? 8.353 5.650 -4.445 1.00 86.56 70 ALA A O 1
ATOM 596 N N . PHE A 1 71 ? 10.281 4.906 -5.301 1.00 83.56 71 PHE A N 1
ATOM 597 C CA . PHE A 1 71 ? 10.218 5.776 -6.484 1.00 83.56 71 PHE A CA 1
ATOM 598 C C . PHE A 1 71 ? 9.225 5.315 -7.556 1.00 83.56 71 PHE A C 1
ATOM 600 O O . PHE A 1 71 ? 8.821 6.117 -8.391 1.00 83.56 71 PHE A O 1
ATOM 607 N N . LYS A 1 72 ? 8.874 4.025 -7.581 1.00 82.38 72 LYS A N 1
ATOM 608 C CA . LYS A 1 72 ? 8.026 3.427 -8.626 1.00 82.38 72 LYS A CA 1
ATOM 609 C C . LYS A 1 72 ? 6.577 3.242 -8.194 1.00 82.38 72 LYS A C 1
ATOM 611 O O . LYS A 1 72 ? 5.695 3.222 -9.043 1.00 82.38 72 LYS A O 1
ATOM 616 N N . ILE A 1 73 ? 6.360 3.019 -6.903 1.00 85.19 73 ILE A N 1
ATOM 617 C CA . ILE A 1 73 ? 5.072 2.662 -6.323 1.00 85.19 73 ILE A CA 1
ATOM 618 C C . ILE A 1 73 ? 4.663 3.803 -5.404 1.00 85.19 73 ILE A C 1
ATOM 620 O O . ILE A 1 73 ? 5.317 4.072 -4.395 1.00 85.19 73 ILE A O 1
ATOM 624 N N . GLU A 1 74 ? 3.570 4.464 -5.759 1.00 84.19 74 GLU A N 1
ATOM 625 C CA . GLU A 1 74 ? 2.952 5.468 -4.905 1.00 84.19 74 GLU A CA 1
ATOM 626 C C . GLU A 1 74 ? 2.567 4.847 -3.557 1.00 84.19 74 GLU A C 1
ATOM 628 O O . GLU A 1 74 ? 2.090 3.715 -3.496 1.00 84.19 74 GLU A O 1
ATOM 633 N N . GLY A 1 75 ? 2.840 5.545 -2.454 1.00 87.75 75 GLY A N 1
ATOM 634 C CA . GLY A 1 75 ? 2.475 5.035 -1.133 1.00 87.75 75 GLY A CA 1
ATOM 635 C C . GLY A 1 75 ? 3.254 3.808 -0.657 1.00 87.75 75 GLY A C 1
ATOM 636 O O . GLY A 1 75 ? 2.843 3.182 0.318 1.00 87.75 75 GLY A O 1
ATOM 637 N N . TYR A 1 76 ? 4.376 3.451 -1.299 1.00 92.50 76 TYR A N 1
ATOM 638 C CA . TYR A 1 76 ? 5.134 2.229 -0.996 1.00 92.50 76 TYR A CA 1
ATOM 639 C C . TYR A 1 76 ? 5.414 2.011 0.497 1.00 92.50 76 TYR A C 1
ATOM 641 O O . TYR A 1 76 ? 5.280 0.895 0.995 1.00 92.50 76 TYR A O 1
ATOM 649 N N . TYR A 1 77 ? 5.790 3.067 1.221 1.00 91.69 77 TYR A N 1
ATOM 650 C CA . TYR A 1 77 ? 6.079 2.970 2.653 1.00 91.69 77 TYR A CA 1
ATOM 651 C C . TYR A 1 77 ? 4.839 2.650 3.485 1.00 91.69 77 TYR A C 1
ATOM 653 O O . TYR A 1 77 ? 4.922 1.853 4.414 1.00 91.69 77 TYR A O 1
ATOM 661 N N . TYR A 1 78 ? 3.682 3.192 3.116 1.00 94.75 78 TYR A N 1
ATOM 662 C CA . TYR A 1 78 ? 2.421 2.876 3.777 1.00 94.75 78 TYR A CA 1
ATOM 663 C C . TYR A 1 78 ? 1.960 1.447 3.446 1.00 94.75 78 TYR A C 1
ATOM 665 O O . TYR A 1 78 ? 1.520 0.709 4.323 1.00 94.75 78 TYR A O 1
ATOM 673 N N . LEU A 1 79 ? 2.161 0.989 2.204 1.00 95.38 79 LEU A N 1
ATOM 674 C CA . LEU A 1 79 ? 1.957 -0.419 1.833 1.00 95.38 79 LEU A CA 1
ATOM 675 C C . LEU A 1 79 ? 2.894 -1.361 2.604 1.00 95.38 79 LEU A C 1
ATOM 677 O O . LEU A 1 79 ? 2.500 -2.465 2.986 1.00 95.38 79 LEU A O 1
ATOM 681 N N . GLN A 1 80 ? 4.139 -0.946 2.857 1.00 94.44 80 GLN A N 1
ATOM 682 C CA . GLN A 1 80 ? 5.028 -1.682 3.750 1.00 94.44 80 GLN A CA 1
ATOM 683 C C . GLN A 1 80 ? 4.517 -1.680 5.183 1.00 94.44 80 GLN A C 1
ATOM 685 O O . GLN A 1 80 ? 4.526 -2.744 5.787 1.00 94.44 80 GLN A O 1
ATOM 690 N N . LEU A 1 81 ? 4.038 -0.546 5.696 1.00 95.25 81 LEU A N 1
ATOM 691 C CA . LEU A 1 81 ? 3.476 -0.448 7.040 1.00 95.25 81 LEU A CA 1
ATOM 692 C C . LEU A 1 81 ? 2.314 -1.434 7.228 1.00 95.25 81 LEU A C 1
ATOM 694 O O . LEU A 1 81 ? 2.301 -2.183 8.202 1.00 95.25 81 LEU A O 1
ATOM 698 N N . LEU A 1 82 ? 1.396 -1.517 6.258 1.00 96.31 82 LEU A N 1
ATOM 699 C CA . LEU A 1 82 ? 0.326 -2.524 6.240 1.00 96.31 82 LEU A CA 1
ATOM 700 C C . LEU A 1 82 ? 0.890 -3.948 6.333 1.00 96.31 82 LEU A C 1
ATOM 702 O O . LEU A 1 82 ? 0.403 -4.756 7.120 1.00 96.31 82 LEU A O 1
ATOM 706 N N . ASN A 1 83 ? 1.940 -4.249 5.570 1.00 95.12 83 ASN A N 1
ATOM 707 C CA . ASN A 1 83 ? 2.565 -5.570 5.543 1.00 95.12 83 ASN A CA 1
ATOM 708 C C . ASN A 1 83 ? 3.358 -5.917 6.811 1.00 95.12 83 ASN A C 1
ATOM 710 O O . ASN A 1 83 ? 3.384 -7.079 7.207 1.00 95.12 83 ASN A O 1
ATOM 714 N N . THR A 1 84 ? 4.045 -4.956 7.425 1.00 95.19 84 THR A N 1
ATOM 715 C CA . THR A 1 84 ? 4.904 -5.208 8.591 1.00 95.19 84 THR A CA 1
ATOM 716 C C . THR A 1 84 ? 4.128 -5.204 9.899 1.00 95.19 84 THR A C 1
ATOM 718 O O . THR A 1 84 ? 4.524 -5.895 10.831 1.00 95.19 84 THR A O 1
ATOM 721 N N . SER A 1 85 ? 3.027 -4.453 9.966 1.00 95.00 85 SER A N 1
ATOM 722 C CA . SER A 1 85 ? 2.254 -4.255 11.197 1.00 95.00 85 SER A CA 1
ATOM 723 C C . SER A 1 85 ? 1.049 -5.186 11.336 1.00 95.00 85 SER A C 1
ATOM 725 O O . SER A 1 85 ? 0.285 -5.050 12.286 1.00 95.00 85 SER A O 1
ATOM 727 N N . THR A 1 86 ? 0.848 -6.127 10.409 1.00 96.69 86 THR A N 1
ATOM 728 C CA . THR A 1 86 ? -0.288 -7.061 10.448 1.00 96.69 86 THR A CA 1
ATOM 729 C C . THR A 1 86 ? 0.141 -8.495 10.118 1.00 96.69 86 THR A C 1
ATOM 731 O O . THR A 1 86 ? 1.096 -8.689 9.356 1.00 96.69 86 THR A O 1
ATOM 734 N N . PRO A 1 87 ? -0.540 -9.525 10.654 1.00 96.00 87 PRO A N 1
ATOM 735 C CA . PRO A 1 87 ? -0.304 -10.919 10.278 1.00 96.00 87 PRO A CA 1
ATOM 736 C C . PRO A 1 87 ? -0.767 -11.208 8.839 1.00 96.00 87 PRO A C 1
ATOM 738 O O . PRO A 1 87 ? -1.425 -10.386 8.205 1.00 96.00 87 PRO A O 1
ATOM 741 N N . GLN A 1 88 ? -0.392 -12.368 8.294 1.00 96.31 88 GLN A N 1
ATOM 742 C CA . GLN A 1 88 ? -0.674 -12.728 6.895 1.00 96.31 88 GLN A CA 1
ATOM 743 C C . GLN A 1 88 ? -2.167 -12.918 6.591 1.00 96.31 88 GLN A C 1
ATOM 745 O O . GLN A 1 88 ? -2.597 -12.642 5.477 1.00 96.31 88 GLN A O 1
ATOM 750 N N . ASP A 1 89 ? -2.949 -13.367 7.568 1.00 96.00 89 ASP A N 1
ATOM 751 C CA . ASP A 1 89 ? -4.392 -13.609 7.485 1.00 96.00 89 ASP A CA 1
ATOM 752 C C . ASP A 1 89 ? -5.235 -12.368 7.829 1.00 96.00 89 ASP A C 1
ATOM 754 O O . ASP A 1 89 ? -6.462 -12.447 7.916 1.00 96.00 89 ASP A O 1
ATOM 758 N N . ALA A 1 90 ? -4.596 -11.209 8.019 1.00 97.38 90 ALA A N 1
ATOM 759 C CA . ALA A 1 90 ? -5.289 -9.983 8.369 1.00 97.38 90 ALA A CA 1
ATOM 760 C C . ALA A 1 90 ? -6.273 -9.541 7.277 1.00 97.38 90 ALA A C 1
ATOM 762 O O . ALA A 1 90 ? -5.961 -9.518 6.083 1.00 97.38 90 ALA A O 1
ATOM 763 N N . VAL A 1 91 ? -7.445 -9.097 7.730 1.00 97.69 91 VAL A N 1
ATOM 764 C CA . VAL A 1 91 ? -8.389 -8.297 6.944 1.00 97.69 91 VAL A CA 1
ATOM 765 C C . VAL A 1 91 ? -8.344 -6.860 7.453 1.00 97.69 91 VAL A C 1
ATOM 767 O O . VAL A 1 91 ? -8.680 -6.602 8.614 1.00 97.69 91 VAL A O 1
ATOM 770 N N . ILE A 1 92 ? -7.905 -5.941 6.597 1.00 98.19 92 ILE A N 1
ATOM 771 C CA . ILE A 1 92 ? -7.625 -4.548 6.955 1.00 98.19 92 ILE A CA 1
ATOM 772 C C . ILE A 1 92 ? -8.729 -3.622 6.436 1.00 98.19 92 ILE A C 1
ATOM 774 O O . ILE A 1 92 ? -9.047 -3.623 5.247 1.00 98.19 92 ILE A O 1
ATOM 778 N N . LEU A 1 93 ? -9.291 -2.794 7.314 1.00 98.06 93 LEU A N 1
ATOM 779 C CA . LEU A 1 93 ? -10.196 -1.718 6.928 1.00 98.06 93 LEU A CA 1
ATOM 780 C C . LEU A 1 93 ? -9.399 -0.501 6.466 1.00 98.06 93 LEU A C 1
ATOM 782 O O . LEU A 1 93 ? -8.603 0.046 7.228 1.00 98.06 93 LEU A O 1
ATOM 786 N N . LEU A 1 94 ? -9.640 -0.081 5.229 1.00 97.69 94 LEU A N 1
ATOM 787 C CA . LEU A 1 94 ? -9.028 1.094 4.625 1.00 97.69 94 LEU A CA 1
ATOM 788 C C . LEU A 1 94 ? -9.915 2.340 4.810 1.00 97.69 94 LEU A C 1
ATOM 790 O O . LEU A 1 94 ? -11.146 2.214 4.824 1.00 97.69 94 LEU A O 1
ATOM 794 N N . PRO A 1 95 ? -9.313 3.537 4.917 1.00 97.00 95 PRO A N 1
ATOM 795 C CA . PRO A 1 95 ? -10.034 4.803 5.017 1.00 97.00 95 PRO A CA 1
ATOM 796 C C . PRO A 1 95 ? -10.976 5.080 3.841 1.00 97.00 95 PRO A C 1
ATOM 798 O O . PRO A 1 95 ? -10.763 4.584 2.733 1.00 97.00 95 PRO A O 1
ATOM 801 N N . PRO A 1 96 ? -12.030 5.886 4.066 1.00 96.31 96 PRO A N 1
ATOM 802 C CA . PRO A 1 96 ? -12.902 6.360 3.007 1.00 96.31 96 PRO A CA 1
ATOM 803 C C . PRO A 1 96 ? -12.201 7.403 2.145 1.00 96.31 96 PRO A C 1
ATOM 805 O O . PRO A 1 96 ? -11.297 8.116 2.595 1.00 96.31 96 PRO A O 1
ATOM 808 N N . ARG A 1 97 ? -12.730 7.593 0.935 1.00 95.00 97 ARG A N 1
ATOM 809 C CA . ARG A 1 97 ? -12.241 8.603 -0.011 1.00 95.00 97 ARG A CA 1
ATOM 810 C C . ARG A 1 97 ? -12.227 10.015 0.558 1.00 95.00 97 ARG A C 1
ATOM 812 O O . ARG A 1 97 ? -11.349 10.798 0.218 1.00 95.00 97 ARG A O 1
ATOM 819 N N . SER A 1 98 ? -13.161 10.345 1.448 1.00 95.00 98 SER A N 1
ATOM 820 C CA . SER A 1 98 ? -13.241 11.671 2.072 1.00 95.00 98 SER A CA 1
ATOM 821 C C . SER A 1 98 ? -12.013 12.039 2.912 1.00 95.00 98 SER A C 1
ATOM 823 O O . SER A 1 98 ? -11.793 13.218 3.160 1.00 95.00 98 SER A O 1
ATOM 825 N N . VAL A 1 99 ? -11.237 11.052 3.371 1.00 94.50 99 VAL A N 1
ATOM 826 C CA . VAL A 1 99 ? -10.041 11.254 4.209 1.00 94.50 99 VAL A CA 1
ATOM 827 C C . VAL A 1 99 ? -8.760 11.293 3.374 1.00 94.50 99 VAL A C 1
ATOM 829 O O . VAL A 1 99 ? -7.787 11.946 3.750 1.00 94.50 99 VAL A O 1
ATOM 832 N N . THR A 1 100 ? -8.747 10.578 2.253 1.00 93.75 100 THR A N 1
ATOM 833 C CA . THR A 1 100 ? -7.550 10.306 1.448 1.00 93.75 100 THR A CA 1
ATOM 834 C C . THR A 1 100 ? -7.475 11.129 0.165 1.00 93.75 100 THR A C 1
ATOM 836 O O . THR A 1 100 ? -6.377 11.303 -0.365 1.00 93.75 100 THR A O 1
ATOM 839 N N . HIS A 1 101 ? -8.601 11.619 -0.357 1.00 92.81 101 HIS A N 1
ATOM 840 C CA . HIS A 1 101 ? -8.644 12.352 -1.621 1.00 92.81 101 HIS A CA 1
ATOM 841 C C . HIS A 1 101 ? -7.793 13.628 -1.564 1.00 92.81 101 HIS A C 1
ATOM 843 O O . HIS A 1 101 ? -7.886 14.400 -0.609 1.00 92.81 101 HIS A O 1
ATOM 849 N N . GLY A 1 102 ? -6.943 13.840 -2.575 1.00 89.12 102 GLY A N 1
ATOM 850 C CA . GLY A 1 102 ? -6.014 14.974 -2.612 1.00 89.12 102 GLY A CA 1
ATOM 851 C C . GLY A 1 102 ? -4.843 14.875 -1.622 1.00 89.12 102 GLY A C 1
ATOM 852 O O . GLY A 1 102 ? -4.080 15.829 -1.480 1.00 89.12 102 GLY A O 1
ATOM 853 N N . THR A 1 103 ? -4.681 13.739 -0.936 1.00 91.38 103 THR A N 1
ATOM 854 C CA . THR A 1 103 ? -3.545 13.461 -0.045 1.00 91.38 103 THR A CA 1
ATOM 855 C C . THR A 1 103 ? -2.603 12.441 -0.681 1.00 91.38 103 THR A C 1
ATOM 857 O O . THR A 1 103 ? -2.961 11.757 -1.637 1.00 91.38 103 THR A O 1
ATOM 860 N N . ARG A 1 104 ? -1.420 12.239 -0.088 1.00 89.62 104 ARG A N 1
ATOM 861 C CA . ARG A 1 104 ? -0.481 11.183 -0.514 1.00 89.62 104 ARG A CA 1
ATOM 862 C C . ARG A 1 104 ? -1.023 9.748 -0.384 1.00 89.62 104 ARG A C 1
ATOM 864 O O . ARG A 1 104 ? -0.341 8.816 -0.794 1.00 89.62 104 ARG A O 1
ATOM 871 N N . HIS A 1 105 ? -2.200 9.569 0.223 1.00 92.69 105 HIS A N 1
ATOM 872 C CA . HIS A 1 105 ? -2.853 8.278 0.458 1.00 92.69 105 HIS A CA 1
ATOM 873 C C . HIS A 1 105 ? -4.019 8.007 -0.494 1.00 92.69 105 HIS A C 1
ATOM 875 O O . HIS A 1 105 ? -4.794 7.084 -0.260 1.00 92.69 105 HIS A O 1
ATOM 881 N N . GLU A 1 106 ? -4.170 8.785 -1.567 1.00 93.00 106 GLU A N 1
ATOM 882 C CA . GLU A 1 106 ? -5.253 8.592 -2.535 1.00 93.00 106 GLU A CA 1
ATOM 883 C C . GLU A 1 106 ? -5.238 7.192 -3.174 1.00 93.00 106 GLU A C 1
ATOM 885 O O . GLU A 1 106 ? -6.299 6.626 -3.438 1.00 93.00 106 GLU A O 1
ATOM 890 N N . PHE A 1 107 ? -4.060 6.574 -3.312 1.00 90.69 107 PHE A N 1
ATOM 891 C CA . PHE A 1 107 ? -3.909 5.189 -3.778 1.00 90.69 107 PHE A CA 1
ATOM 892 C C . PHE A 1 107 ? -4.700 4.164 -2.939 1.00 90.69 107 PHE A C 1
ATOM 894 O O . PHE A 1 107 ? -5.070 3.105 -3.444 1.00 90.69 107 PHE A O 1
ATOM 901 N N . VAL A 1 108 ? -4.988 4.470 -1.666 1.00 93.00 108 VAL A N 1
ATOM 902 C CA . VAL A 1 108 ? -5.729 3.591 -0.745 1.00 93.00 108 VAL A CA 1
ATOM 903 C C . VAL A 1 108 ? -7.207 3.456 -1.143 1.00 93.00 108 VAL A C 1
ATOM 905 O O . VAL A 1 108 ? -7.893 2.535 -0.706 1.00 93.00 108 VAL A O 1
ATOM 908 N N . ASN A 1 109 ? -7.696 4.331 -2.026 1.00 92.00 109 ASN A N 1
ATOM 909 C CA . ASN A 1 109 ? -9.084 4.349 -2.484 1.00 92.00 109 ASN A CA 1
ATOM 910 C C . ASN A 1 109 ? -9.479 3.166 -3.369 1.00 92.00 109 ASN A C 1
ATOM 912 O O . ASN A 1 109 ? -10.673 2.954 -3.568 1.00 92.00 109 ASN A O 1
ATOM 916 N N . SER A 1 110 ? -8.510 2.415 -3.902 1.00 92.38 110 SER A N 1
ATOM 917 C CA . SER A 1 110 ? -8.765 1.132 -4.559 1.00 92.38 110 SER A CA 1
ATOM 918 C C . SER A 1 110 ? -8.282 0.004 -3.660 1.00 92.38 110 SER A C 1
ATOM 920 O O . SER A 1 110 ? -7.082 -0.264 -3.554 1.00 92.38 110 SER A O 1
ATOM 922 N N . SER A 1 111 ? -9.236 -0.674 -3.025 1.00 93.75 111 SER A N 1
ATOM 923 C CA . SER A 1 111 ? -8.956 -1.834 -2.182 1.00 93.75 111 SER A CA 1
ATOM 924 C C . SER A 1 111 ? -8.323 -2.968 -2.993 1.00 93.75 111 SER A C 1
ATOM 926 O O . SER A 1 111 ? -7.419 -3.637 -2.502 1.00 93.75 111 SER A O 1
ATOM 928 N N . GLU A 1 112 ? -8.695 -3.136 -4.264 1.00 92.31 112 GLU A N 1
ATOM 929 C CA . GLU A 1 112 ? -8.114 -4.149 -5.151 1.00 92.31 112 GLU A CA 1
ATOM 930 C C . GLU A 1 112 ? -6.644 -3.864 -5.465 1.00 92.31 112 GLU A C 1
ATOM 932 O O . GLU A 1 112 ? -5.808 -4.771 -5.441 1.00 92.31 112 GLU A O 1
ATOM 937 N N . TRP A 1 113 ? -6.314 -2.596 -5.728 1.00 92.31 113 TRP A N 1
ATOM 938 C CA . TRP A 1 113 ? -4.938 -2.177 -5.962 1.00 92.31 113 TRP A CA 1
ATOM 939 C C . TRP A 1 113 ? -4.087 -2.374 -4.707 1.00 92.31 113 TRP A C 1
ATOM 941 O O . TRP A 1 113 ? -3.001 -2.943 -4.789 1.00 92.31 113 TRP A O 1
ATOM 951 N N . VAL A 1 114 ? -4.593 -1.986 -3.532 1.00 95.69 114 VAL A N 1
ATOM 952 C CA . VAL A 1 114 ? -3.891 -2.208 -2.259 1.00 95.69 114 VAL A CA 1
ATOM 953 C C . VAL A 1 114 ? -3.700 -3.703 -1.996 1.00 95.69 114 VAL A C 1
ATOM 955 O O . VAL A 1 114 ? -2.578 -4.120 -1.700 1.00 95.69 114 VAL A O 1
ATOM 958 N N . ALA A 1 115 ? -4.748 -4.517 -2.167 1.00 94.75 115 ALA A N 1
ATOM 959 C CA . ALA A 1 115 ? -4.718 -5.967 -1.960 1.00 94.75 115 ALA A CA 1
ATOM 960 C C . ALA A 1 115 ? -3.626 -6.656 -2.791 1.00 94.75 115 ALA A C 1
ATOM 962 O O . ALA A 1 115 ? -2.949 -7.555 -2.290 1.00 94.75 115 ALA A O 1
ATOM 963 N N . TYR A 1 116 ? -3.388 -6.195 -4.023 1.00 93.75 116 TYR A N 1
ATOM 964 C CA . TYR A 1 116 ? -2.306 -6.706 -4.866 1.00 93.75 116 TYR A CA 1
ATOM 965 C C . TYR A 1 116 ? -0.919 -6.564 -4.210 1.00 93.75 116 TYR A C 1
ATOM 967 O O . TYR A 1 116 ? -0.098 -7.476 -4.297 1.00 93.75 116 TYR A O 1
ATOM 975 N N . PHE A 1 117 ? -0.649 -5.451 -3.519 1.00 93.75 117 PHE A N 1
ATOM 976 C CA . PHE A 1 117 ? 0.652 -5.193 -2.887 1.00 93.75 117 PHE A CA 1
ATOM 977 C C . PHE A 1 117 ? 0.806 -5.788 -1.484 1.00 93.75 117 PHE A C 1
ATOM 979 O O . PHE A 1 117 ? 1.939 -5.936 -1.013 1.00 93.75 117 PHE A O 1
ATOM 986 N N . ILE A 1 118 ? -0.299 -6.104 -0.803 1.00 95.38 118 ILE A N 1
ATOM 987 C CA . ILE A 1 118 ? -0.276 -6.623 0.576 1.00 95.38 118 ILE A CA 1
ATOM 988 C C . ILE A 1 118 ? -0.608 -8.117 0.691 1.00 95.38 118 ILE A C 1
ATOM 990 O O . ILE A 1 118 ? -0.629 -8.656 1.802 1.00 95.38 118 ILE A O 1
ATOM 994 N N . TYR A 1 119 ? -0.843 -8.791 -0.439 1.00 94.56 119 TYR A N 1
ATOM 995 C CA . TYR A 1 119 ? -1.120 -10.227 -0.495 1.00 94.56 119 TYR A CA 1
ATOM 996 C C . TYR A 1 119 ? -0.111 -11.031 0.358 1.00 94.56 119 TYR A C 1
ATOM 998 O O . TYR A 1 119 ? 1.097 -10.779 0.268 1.00 94.56 119 TYR A O 1
ATOM 1006 N N . PRO A 1 120 ? -0.553 -12.001 1.188 1.00 96.00 120 PRO A N 1
ATOM 1007 C CA . PRO A 1 120 ? -1.876 -12.650 1.217 1.00 96.00 120 PRO A CA 1
ATOM 1008 C C . PRO A 1 120 ? -2.973 -11.938 2.028 1.00 96.00 120 PRO A C 1
ATOM 1010 O O . PRO A 1 120 ? -4.077 -12.469 2.133 1.00 96.00 120 PRO A O 1
ATOM 1013 N N . ARG A 1 121 ? -2.703 -10.752 2.584 1.00 97.19 121 ARG A N 1
ATOM 1014 C CA . ARG A 1 121 ? -3.688 -10.009 3.380 1.00 97.19 121 ARG A CA 1
ATOM 1015 C C . ARG A 1 121 ? -4.843 -9.542 2.515 1.00 97.19 121 ARG A C 1
ATOM 1017 O O . ARG A 1 121 ? -4.666 -9.202 1.344 1.00 97.19 121 ARG A O 1
ATOM 1024 N N . LEU A 1 122 ? -6.015 -9.459 3.127 1.00 96.69 122 LEU A N 1
ATOM 1025 C CA . LEU A 1 122 ? -7.192 -8.873 2.504 1.00 96.69 122 LEU A CA 1
ATOM 1026 C C . LEU A 1 122 ? -7.402 -7.459 3.030 1.00 96.69 122 LEU A C 1
ATOM 1028 O O . LEU A 1 122 ? -6.990 -7.107 4.136 1.00 96.69 122 LEU A O 1
ATOM 1032 N N . CYS A 1 123 ? -8.083 -6.639 2.245 1.00 96.88 123 CYS A N 1
ATOM 1033 C CA . CYS A 1 123 ? -8.508 -5.327 2.693 1.00 96.88 123 CYS A CA 1
ATOM 1034 C C . CYS A 1 123 ? -9.854 -4.954 2.084 1.00 96.88 123 CYS A C 1
ATOM 1036 O O . CYS A 1 123 ? -10.293 -5.549 1.101 1.00 96.88 123 CYS A O 1
ATOM 1038 N N . ILE A 1 124 ? -10.524 -3.997 2.713 1.00 97.00 124 ILE A N 1
ATOM 1039 C CA . ILE A 1 124 ? -11.800 -3.465 2.250 1.00 97.00 124 ILE A CA 1
ATOM 1040 C C . ILE A 1 124 ? -11.838 -1.962 2.501 1.00 97.00 124 ILE A C 1
ATOM 1042 O O . ILE A 1 124 ? -11.490 -1.503 3.589 1.00 97.00 124 ILE A O 1
ATOM 1046 N N . GLY A 1 125 ? -12.259 -1.189 1.499 1.00 96.69 125 GLY A N 1
ATOM 1047 C CA . GLY A 1 125 ? -12.511 0.239 1.665 1.00 96.69 125 GLY A CA 1
ATOM 1048 C C . GLY A 1 125 ? -13.713 0.486 2.570 1.00 96.69 125 GLY A C 1
ATOM 1049 O O . GLY A 1 125 ? -14.743 -0.174 2.430 1.00 96.69 125 GLY A O 1
ATOM 1050 N N . TYR A 1 126 ? -13.642 1.475 3.464 1.00 96.31 126 TYR A N 1
ATOM 1051 C CA . TYR A 1 126 ? -14.803 1.849 4.280 1.00 96.31 126 TYR A CA 1
ATOM 1052 C C . TYR A 1 126 ? -16.030 2.214 3.425 1.00 96.31 126 TYR A C 1
ATOM 1054 O O . TYR A 1 126 ? -17.164 1.870 3.769 1.00 96.31 126 TYR A O 1
ATOM 1062 N N . ASP A 1 127 ? -15.817 2.841 2.267 1.00 94.88 127 ASP A N 1
ATOM 1063 C CA . ASP A 1 127 ? -16.876 3.171 1.302 1.00 94.88 127 ASP A CA 1
ATOM 1064 C C . ASP A 1 127 ? -17.516 1.929 0.649 1.00 94.88 127 ASP A C 1
ATOM 1066 O O . ASP A 1 127 ? -18.622 1.997 0.113 1.00 94.88 127 ASP A O 1
ATOM 1070 N N . GLU A 1 128 ? -16.845 0.778 0.706 1.00 93.81 128 GLU A N 1
ATOM 1071 C CA . GLU A 1 128 ? -17.252 -0.484 0.078 1.00 93.81 128 GLU A CA 1
ATOM 1072 C C . GLU A 1 128 ? -17.886 -1.464 1.070 1.00 93.81 128 GLU A C 1
ATOM 1074 O O . GLU A 1 128 ? -18.371 -2.521 0.666 1.00 93.81 128 GLU A O 1
ATOM 1079 N N . ARG A 1 129 ? -17.955 -1.102 2.358 1.00 93.56 129 ARG A N 1
ATOM 1080 C CA . ARG A 1 129 ? -18.446 -1.970 3.443 1.00 93.56 129 ARG A CA 1
ATOM 1081 C C . ARG A 1 129 ? -19.821 -2.592 3.184 1.00 93.56 129 ARG A C 1
ATOM 1083 O O . ARG A 1 129 ? -20.066 -3.726 3.574 1.00 93.56 129 ARG A O 1
ATOM 1090 N N . PHE A 1 130 ? -20.710 -1.875 2.493 1.00 93.94 130 PHE A N 1
ATOM 1091 C CA . PHE A 1 130 ? -22.049 -2.372 2.157 1.00 93.94 130 PHE A CA 1
ATOM 1092 C C . PHE A 1 130 ? -22.078 -3.274 0.922 1.00 93.94 130 PHE A C 1
ATOM 1094 O O . PHE A 1 130 ? -23.019 -4.043 0.759 1.00 93.94 130 PHE A O 1
ATOM 1101 N N . LYS A 1 131 ? -21.067 -3.189 0.050 1.00 93.88 131 LYS A N 1
ATOM 1102 C CA . LYS A 1 131 ? -20.956 -4.053 -1.131 1.00 93.88 131 LYS A CA 1
ATOM 1103 C C . LYS A 1 131 ? -20.478 -5.450 -0.753 1.00 93.88 131 LYS A C 1
ATOM 1105 O O . LYS A 1 131 ? -20.877 -6.414 -1.393 1.00 93.88 131 LYS A O 1
ATOM 1110 N N . ASN A 1 132 ? -19.627 -5.550 0.269 1.00 92.75 132 ASN A N 1
ATOM 1111 C CA . ASN A 1 132 ? -19.076 -6.819 0.729 1.00 92.75 132 ASN A CA 1
ATOM 1112 C C . ASN A 1 132 ? -19.143 -6.943 2.265 1.00 92.75 132 ASN A C 1
ATOM 1114 O O . ASN A 1 132 ? -18.114 -6.886 2.949 1.00 92.75 132 ASN A O 1
ATOM 1118 N N . PRO A 1 133 ? -20.358 -7.084 2.829 1.00 95.00 133 PRO A N 1
ATOM 1119 C CA . PRO A 1 133 ? -20.561 -7.103 4.277 1.00 95.00 133 PRO A CA 1
ATOM 1120 C C . PRO A 1 133 ? -19.895 -8.308 4.951 1.00 95.00 133 PRO A C 1
ATOM 1122 O O . PRO A 1 133 ? -19.425 -8.198 6.083 1.00 95.00 133 PRO A O 1
ATOM 1125 N N . GLU A 1 134 ? -19.798 -9.446 4.256 1.00 95.50 134 GLU A N 1
ATOM 1126 C CA . GLU A 1 134 ? -19.124 -10.638 4.774 1.00 95.50 134 GLU A CA 1
ATOM 1127 C C . GLU A 1 134 ? -17.637 -10.382 5.020 1.00 95.50 134 GLU A C 1
ATOM 1129 O O . GLU A 1 134 ? -17.118 -10.740 6.076 1.00 95.50 134 GLU A O 1
ATOM 1134 N N . LEU A 1 135 ? -16.948 -9.721 4.084 1.00 94.62 135 LEU A N 1
ATOM 1135 C CA . LEU A 1 135 ? -15.544 -9.357 4.264 1.00 94.62 135 LEU A CA 1
ATOM 1136 C C . LEU A 1 135 ? -15.386 -8.275 5.338 1.00 94.62 135 LEU A C 1
ATOM 1138 O O . LEU A 1 135 ? -14.489 -8.373 6.172 1.00 94.62 135 LEU A O 1
ATOM 1142 N N . TYR A 1 136 ? -16.291 -7.292 5.371 1.00 96.56 136 TYR A N 1
ATOM 1143 C CA . TYR A 1 136 ? -16.291 -6.245 6.396 1.00 96.56 136 TYR A CA 1
ATOM 1144 C C . TYR A 1 136 ? -16.431 -6.809 7.820 1.00 96.56 136 TYR A C 1
ATOM 1146 O O . TYR A 1 136 ? -15.730 -6.375 8.730 1.00 96.56 136 TYR A O 1
ATOM 1154 N N . SER A 1 137 ? -17.271 -7.828 8.023 1.00 95.94 137 SER A N 1
ATOM 1155 C CA . SER A 1 137 ? -17.423 -8.480 9.336 1.00 95.94 137 SER A CA 1
ATOM 1156 C C . SER A 1 137 ? -16.169 -9.214 9.826 1.00 95.94 137 SER A C 1
ATOM 1158 O O . SER A 1 137 ? -16.046 -9.482 11.019 1.00 95.94 137 SER A O 1
ATOM 1160 N N . LYS A 1 138 ? -15.233 -9.526 8.921 1.00 96.69 138 LYS A N 1
ATOM 1161 C CA . LYS A 1 138 ? -13.974 -10.222 9.220 1.00 96.69 138 LYS A CA 1
ATOM 1162 C C . LYS A 1 138 ? -12.812 -9.263 9.466 1.00 96.69 138 LYS A C 1
ATOM 1164 O O . LYS A 1 138 ? -11.692 -9.727 9.656 1.00 96.69 138 LYS A O 1
ATOM 1169 N N . VAL A 1 139 ? -13.045 -7.948 9.436 1.00 97.62 139 VAL A N 1
ATOM 1170 C CA . VAL A 1 139 ? -12.001 -6.948 9.679 1.00 97.62 139 VAL A CA 1
ATOM 1171 C C . VAL A 1 139 ? -11.369 -7.185 11.050 1.00 97.62 139 VAL A C 1
ATOM 1173 O O . VAL A 1 139 ? -12.043 -7.253 12.074 1.00 97.62 139 VAL A O 1
ATOM 1176 N N . THR A 1 140 ? -10.044 -7.279 11.049 1.00 97.56 140 THR A N 1
ATOM 1177 C CA . THR A 1 140 ? -9.216 -7.496 12.245 1.00 97.56 140 THR A CA 1
ATOM 1178 C C . THR A 1 140 ? -8.360 -6.281 12.567 1.00 97.56 140 THR A C 1
ATOM 1180 O O . THR A 1 140 ? -8.042 -6.056 13.731 1.00 97.56 140 THR A O 1
ATOM 1183 N N . HIS A 1 141 ? -7.997 -5.493 11.552 1.00 98.00 141 HIS A N 1
ATOM 1184 C CA . HIS A 1 141 ? -7.116 -4.335 11.669 1.00 98.00 141 HIS A CA 1
ATOM 1185 C C . HIS A 1 141 ? -7.716 -3.125 10.956 1.00 98.00 141 HIS A C 1
ATOM 1187 O O . HIS A 1 141 ? -8.465 -3.273 9.992 1.00 98.00 141 HIS A O 1
ATOM 1193 N N . VAL A 1 142 ? -7.347 -1.928 11.398 1.00 97.75 142 VAL A N 1
ATOM 1194 C CA . VAL A 1 142 ? -7.709 -0.662 10.759 1.00 97.75 142 VAL A CA 1
ATOM 1195 C C . VAL A 1 142 ? -6.448 0.070 10.336 1.00 97.75 142 VAL A C 1
ATOM 1197 O O . VAL A 1 142 ? -5.506 0.224 11.116 1.00 97.75 142 VAL A O 1
ATOM 1200 N N . ALA A 1 143 ? -6.442 0.501 9.080 1.00 97.69 143 ALA A N 1
ATOM 1201 C CA . ALA A 1 143 ? -5.444 1.388 8.523 1.00 97.69 143 ALA A CA 1
ATOM 1202 C C . ALA A 1 143 ? -5.810 2.831 8.895 1.00 97.69 143 ALA A C 1
ATOM 1204 O O . ALA A 1 143 ? -6.867 3.336 8.515 1.00 97.69 143 ALA A O 1
ATOM 1205 N N . ILE A 1 144 ? -4.946 3.472 9.673 1.00 97.06 144 ILE A N 1
ATOM 1206 C CA . ILE A 1 144 ? -5.109 4.845 10.137 1.00 97.06 144 ILE A CA 1
ATOM 1207 C C . ILE A 1 144 ? -4.418 5.780 9.154 1.00 97.06 144 ILE A C 1
ATOM 1209 O O . ILE A 1 144 ? -3.254 5.566 8.801 1.00 97.06 144 ILE A O 1
ATOM 1213 N N . VAL A 1 145 ? -5.154 6.801 8.719 1.00 95.50 145 VAL A N 1
ATOM 1214 C CA . VAL A 1 145 ? -4.673 7.881 7.848 1.00 95.50 145 VAL A CA 1
ATOM 1215 C C . VAL A 1 145 ? -5.258 9.194 8.342 1.00 95.50 145 VAL A C 1
ATOM 1217 O O . VAL A 1 145 ? -6.469 9.298 8.528 1.00 95.50 145 VAL A O 1
ATOM 1220 N N . ASN A 1 146 ? -4.412 10.204 8.535 1.00 92.19 146 ASN A N 1
ATOM 1221 C CA . ASN A 1 146 ? -4.795 11.531 9.025 1.00 92.19 146 ASN A CA 1
ATOM 1222 C C . ASN A 1 146 ? -5.649 11.468 10.309 1.00 92.19 146 ASN A C 1
ATOM 1224 O O . ASN A 1 146 ? -6.591 12.237 10.486 1.00 92.19 146 ASN A O 1
ATOM 1228 N N . GLY A 1 147 ? -5.361 10.501 11.187 1.00 91.50 147 GLY A N 1
ATOM 1229 C CA . GLY A 1 147 ? -6.102 10.286 12.433 1.00 91.50 147 GLY A CA 1
ATOM 1230 C C . GLY A 1 147 ? -7.498 9.660 12.283 1.00 91.50 147 GLY A C 1
ATOM 1231 O O . GLY A 1 147 ? -8.145 9.399 13.298 1.00 91.50 147 GLY A O 1
ATOM 1232 N N . TRP A 1 148 ? -7.962 9.373 11.064 1.00 95.69 148 TRP A N 1
ATOM 1233 C CA . TRP A 1 148 ? -9.142 8.537 10.841 1.00 95.69 148 TRP A CA 1
ATOM 1234 C C . TRP A 1 148 ? -8.806 7.077 11.136 1.00 95.69 148 TRP A C 1
ATOM 1236 O O . TRP A 1 148 ? -7.727 6.615 10.775 1.00 95.69 148 TRP A O 1
ATOM 1246 N N . GLY A 1 149 ? -9.721 6.339 11.758 1.00 94.94 149 GLY A N 1
ATOM 1247 C CA . GLY A 1 149 ? -9.570 4.911 12.034 1.00 94.94 149 GLY A CA 1
ATOM 1248 C C . GLY A 1 149 ? -9.476 4.588 13.527 1.00 94.94 149 GLY A C 1
ATOM 1249 O O . GLY A 1 149 ? -9.799 3.474 13.944 1.00 94.94 149 GLY A O 1
ATOM 1250 N N . TYR A 1 150 ? -9.091 5.565 14.354 1.00 96.19 150 TYR A N 1
ATOM 1251 C CA . TYR A 1 150 ? -9.011 5.398 15.808 1.00 96.19 150 TYR A CA 1
ATOM 1252 C C . TYR A 1 150 ? -10.371 5.103 16.452 1.00 96.19 150 TYR A C 1
ATOM 1254 O O . TYR A 1 150 ? -10.424 4.455 17.493 1.00 96.19 150 TYR A O 1
ATOM 1262 N N . GLU A 1 151 ? -11.466 5.553 15.842 1.00 94.88 151 GLU A N 1
ATOM 1263 C CA . GLU A 1 151 ? -12.835 5.332 16.309 1.00 94.88 151 GLU A CA 1
ATOM 1264 C C . GLU A 1 151 ? -13.284 3.864 16.251 1.00 94.88 151 GLU A C 1
ATOM 1266 O O . GLU A 1 151 ? -14.243 3.494 16.925 1.00 94.88 151 GLU A O 1
ATOM 1271 N N . PHE A 1 152 ? -12.594 3.017 15.482 1.00 95.56 152 PHE A N 1
ATOM 1272 C CA . PHE A 1 152 ? -12.912 1.590 15.367 1.00 95.56 152 PHE A CA 1
ATOM 1273 C C . PHE A 1 152 ? -12.179 0.725 16.394 1.00 95.56 152 PHE A C 1
ATOM 1275 O O . PHE A 1 152 ? -12.467 -0.467 16.509 1.00 95.56 152 PHE A O 1
ATOM 1282 N N . LEU A 1 153 ? -11.221 1.291 17.128 1.00 95.81 153 LEU A N 1
ATOM 1283 C CA . LEU A 1 153 ? -10.426 0.546 18.097 1.00 95.81 153 LEU A CA 1
ATOM 1284 C C . LEU A 1 153 ? -11.207 0.369 19.401 1.00 95.81 153 LEU A C 1
ATOM 1286 O O . LEU A 1 153 ? -11.771 1.317 19.943 1.00 95.81 153 LEU A O 1
ATOM 1290 N N . LYS A 1 154 ? -11.202 -0.849 19.950 1.00 94.62 154 LYS A N 1
ATOM 1291 C CA . LYS A 1 154 ? -11.920 -1.190 21.194 1.00 94.62 154 LYS A CA 1
ATOM 1292 C C . LYS A 1 154 ? -11.099 -0.933 22.464 1.00 94.62 154 LYS A C 1
ATOM 1294 O O . LYS A 1 154 ? -11.431 -1.446 23.531 1.00 94.62 154 LYS A O 1
ATOM 1299 N N . TYR A 1 155 ? -9.997 -0.196 22.362 1.00 94.38 155 TYR A N 1
ATOM 1300 C CA . TYR A 1 155 ? -9.087 0.078 23.470 1.00 94.38 155 TYR A CA 1
ATOM 1301 C C . TYR A 1 155 ? -8.523 1.503 23.381 1.00 94.38 155 TYR A C 1
ATOM 1303 O O . TYR A 1 155 ? -8.382 2.043 22.282 1.00 94.38 155 TYR A O 1
ATOM 1311 N N . PRO A 1 156 ? -8.197 2.132 24.525 1.00 90.62 156 PRO A N 1
ATOM 1312 C CA . PRO A 1 156 ? -7.626 3.470 24.537 1.00 90.62 156 PRO A CA 1
ATOM 1313 C C . PRO A 1 156 ? -6.197 3.461 23.992 1.00 90.62 156 PRO A C 1
ATOM 1315 O O . PRO A 1 156 ? -5.429 2.527 24.232 1.00 90.62 156 PRO A O 1
ATOM 1318 N N . ILE A 1 157 ? -5.838 4.536 23.293 1.00 91.12 157 ILE A N 1
ATOM 1319 C CA . ILE A 1 157 ? -4.495 4.761 22.762 1.00 91.12 157 ILE A CA 1
ATOM 1320 C C . ILE A 1 157 ? -3.937 6.049 23.344 1.00 91.12 157 ILE A C 1
ATOM 1322 O O . ILE A 1 157 ? -4.560 7.103 23.242 1.00 91.12 157 ILE A O 1
ATOM 1326 N N . GLU A 1 158 ? -2.749 5.944 23.934 1.00 86.19 158 GLU A N 1
ATOM 1327 C CA . GLU A 1 158 ? -2.055 7.057 24.587 1.00 86.19 158 GLU A CA 1
ATOM 1328 C C . GLU A 1 158 ? -1.490 8.057 23.573 1.00 86.19 158 GLU A C 1
ATOM 1330 O O . GLU A 1 158 ? -1.550 9.264 23.790 1.00 86.19 158 GLU A O 1
ATOM 1335 N N . LYS A 1 159 ? -0.985 7.563 22.435 1.00 88.75 159 LYS A N 1
ATOM 1336 C CA . LYS A 1 159 ? -0.388 8.384 21.379 1.00 88.75 159 LYS A CA 1
ATOM 1337 C C . LYS A 1 159 ? -1.059 8.118 20.036 1.00 88.75 159 LYS A C 1
ATOM 1339 O O . LYS A 1 159 ? -0.946 7.026 19.485 1.00 88.75 159 LYS A O 1
ATOM 1344 N N . LYS A 1 160 ? -1.749 9.132 19.512 1.00 92.19 160 LYS A N 1
ATOM 1345 C CA . LYS A 1 160 ? -2.344 9.101 18.173 1.00 92.19 160 LYS A CA 1
ATOM 1346 C C . LYS A 1 160 ? -1.333 9.617 17.157 1.00 92.19 160 LYS A C 1
ATOM 1348 O O . LYS A 1 160 ? -0.892 10.758 17.248 1.00 92.19 160 LYS A O 1
ATOM 1353 N N . GLU A 1 161 ? -0.963 8.760 16.224 1.00 92.88 161 GLU A N 1
ATOM 1354 C CA . GLU A 1 161 ? -0.126 9.080 15.075 1.00 92.88 161 GLU A CA 1
ATOM 1355 C C . GLU A 1 161 ? -1.020 9.318 13.854 1.00 92.88 161 GLU A C 1
ATOM 1357 O O . GLU A 1 161 ? -2.152 8.838 13.791 1.00 92.88 161 GLU A O 1
ATOM 1362 N N . GLU A 1 162 ? -0.541 10.097 12.887 1.00 92.00 162 GLU A N 1
ATOM 1363 C CA . GLU A 1 162 ? -1.320 10.376 11.674 1.00 92.00 162 GLU A CA 1
ATOM 1364 C C . GLU A 1 162 ? -1.459 9.132 10.791 1.00 92.00 162 GLU A C 1
ATOM 1366 O O . GLU A 1 162 ? -2.479 8.958 10.128 1.00 92.00 162 GLU A O 1
ATOM 1371 N N . GLU A 1 163 ? -0.458 8.252 10.824 1.00 94.38 163 GLU A N 1
ATOM 1372 C CA . GLU A 1 163 ? -0.398 7.011 10.061 1.00 94.38 163 GLU A CA 1
ATOM 1373 C C . GLU A 1 163 ? -0.040 5.855 10.984 1.00 94.38 163 GLU A C 1
ATOM 1375 O O . GLU A 1 163 ? 1.005 5.855 11.629 1.00 94.38 163 GLU A O 1
ATOM 1380 N N . ALA A 1 164 ? -0.905 4.852 11.032 1.00 95.50 164 ALA A N 1
ATOM 1381 C CA . ALA A 1 164 ? -0.671 3.632 11.787 1.00 95.50 164 ALA A CA 1
ATOM 1382 C C . ALA A 1 164 ? -1.496 2.492 11.188 1.00 95.50 164 ALA A C 1
ATOM 1384 O O . ALA A 1 164 ? -2.402 2.710 10.389 1.00 95.50 164 ALA A O 1
ATOM 1385 N N . VAL A 1 165 ? -1.204 1.258 11.582 1.00 96.56 165 VAL A N 1
ATOM 1386 C CA . VAL A 1 165 ? -2.057 0.108 11.273 1.00 96.56 165 VAL A CA 1
ATOM 1387 C C . VAL A 1 165 ? -2.177 -0.692 12.549 1.00 96.56 165 VAL A C 1
ATOM 1389 O O . VAL A 1 165 ? -1.171 -1.170 13.070 1.00 96.56 165 VAL A O 1
ATOM 1392 N N . LEU A 1 166 ? -3.389 -0.766 13.087 1.00 96.38 166 LEU A N 1
ATOM 1393 C CA . LEU A 1 166 ? -3.627 -1.283 14.429 1.00 96.38 166 LEU A CA 1
ATOM 1394 C C . LEU A 1 166 ? -4.744 -2.325 14.419 1.00 96.38 166 LEU A C 1
ATOM 1396 O O . LEU A 1 166 ? -5.695 -2.188 13.647 1.00 96.38 166 LEU A O 1
ATOM 1400 N N . PRO A 1 167 ? -4.655 -3.369 15.255 1.00 96.81 167 PRO A N 1
ATOM 1401 C CA . PRO A 1 167 ? -5.745 -4.318 15.411 1.00 96.81 167 PRO A CA 1
ATOM 1402 C C . PRO A 1 167 ? -6.947 -3.629 16.066 1.00 96.81 167 PRO A C 1
ATOM 1404 O O . PRO A 1 167 ? -6.784 -2.758 16.911 1.00 96.81 167 PRO A O 1
ATOM 1407 N N . ILE A 1 168 ? -8.165 -4.024 15.702 1.00 96.19 168 ILE A N 1
ATOM 1408 C CA . ILE A 1 168 ? -9.399 -3.516 16.330 1.00 96.19 168 ILE A CA 1
ATOM 1409 C C . ILE A 1 168 ? -9.456 -3.912 17.807 1.00 96.19 168 ILE A C 1
ATOM 1411 O O . ILE A 1 168 ? -9.897 -3.143 18.665 1.00 96.19 168 ILE A O 1
ATOM 1415 N N . GLU A 1 169 ? -9.019 -5.133 18.098 1.00 93.88 169 GLU A N 1
ATOM 1416 C CA . GLU A 1 169 ? -8.969 -5.687 19.443 1.00 93.88 169 GLU A CA 1
ATOM 1417 C C . GLU A 1 169 ? -7.546 -5.624 19.980 1.00 93.88 169 GLU A C 1
ATOM 1419 O O . GLU A 1 169 ? -6.577 -5.799 19.242 1.00 93.88 169 GLU A O 1
ATOM 1424 N N . LYS A 1 170 ? -7.408 -5.380 21.285 1.00 88.81 170 LYS A N 1
ATOM 1425 C CA . LYS A 1 170 ? -6.088 -5.319 21.905 1.00 88.81 170 LYS A CA 1
ATOM 1426 C C . LYS A 1 170 ? -5.405 -6.689 21.755 1.00 88.81 170 LYS A C 1
ATOM 1428 O O . LYS A 1 170 ? -6.019 -7.690 22.140 1.00 88.81 170 LYS A O 1
ATOM 1433 N N . PRO A 1 171 ? -4.161 -6.761 21.244 1.00 81.00 171 PRO A N 1
ATOM 1434 C CA . PRO A 1 171 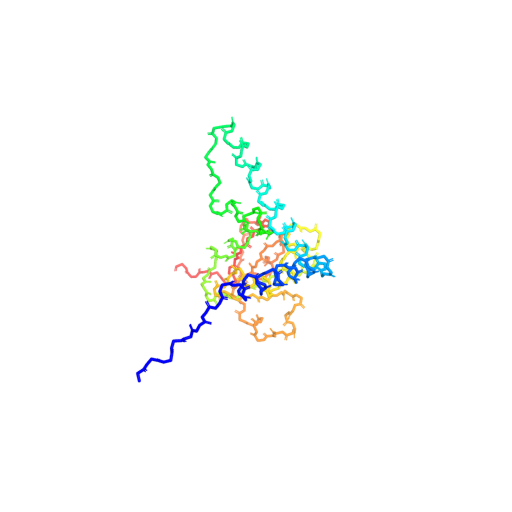? -3.444 -8.024 21.173 1.00 81.00 171 PRO A CA 1
ATOM 1435 C C . PRO A 1 171 ? -3.326 -8.616 22.578 1.00 81.00 171 PRO A C 1
ATOM 1437 O O . PRO A 1 171 ? -2.984 -7.905 23.529 1.00 81.00 171 PRO A O 1
ATOM 1440 N N . LYS A 1 172 ? -3.625 -9.910 22.715 1.00 73.62 172 LYS A N 1
ATOM 1441 C CA . LYS A 1 172 ? -3.326 -10.643 23.947 1.00 73.62 172 LYS A CA 1
ATOM 1442 C C . LYS A 1 172 ? -1.802 -10.730 24.052 1.00 73.62 172 LYS A C 1
ATOM 1444 O O . LYS A 1 172 ? -1.172 -11.221 23.118 1.00 73.62 172 LYS A O 1
ATOM 1449 N N . GLN A 1 173 ? -1.250 -10.157 25.122 1.00 54.75 173 GLN A N 1
ATOM 1450 C CA . GLN A 1 173 ? 0.172 -10.266 25.462 1.00 54.75 173 GLN A CA 1
ATOM 1451 C C . GLN A 1 173 ? 0.538 -11.709 25.795 1.00 54.75 173 GLN A C 1
ATOM 1453 O O . GLN A 1 173 ? -0.334 -12.410 26.362 1.00 54.75 173 GLN A O 1
#

pLDDT: mean 89.87, std 9.55, range [44.69, 98.19]

Foldseek 3Di:
DDPDDPPDPVVVVVVVVVVVVVLVVCCVPPVVNVCCCVPVNPVLVVVLVVVQVVCVVVVHDRDDPQSSVCSRDQCSVLLVQLQVVDDQAAEEEFEACVQPPPHSNNCSNDQPSSCVSNPPYHYDYPVCCVVCVVSVVRHFKYWAAQQPGPVQAPDDDPDGDRTHIGTSYDDDD

Radius of gyration: 24.11 Å; chains: 1; bounding box: 52×56×71 Å

Sequence (173 aa):
MQNQKYFSWKRQLVVAICTFLFIGLLYFLIPGYRWAVEEIGFRNLNLVNKIEEKRKSENLPPLNVHEKRAFKIEGYYYLQLLNTSTPQDAVILLPPRSVTHGTRHEFVNSSEWVAYFIYPRLCIGYDERFKNPELYSKVTHVAIVNGWGYEFLKYPIEKKEEEAVLPIEKPKQ